Protein AF-A0A382ITG7-F1 (afdb_monomer_lite)

Sequence (37 aa):
MPTFVYMTRCDGCGHCVDICPSDIMHIDETIRRAVNI

Secondary structure (DSSP, 8-state):
--S---TTS-----HHHHT-TT--EEEETTTTEEEE-

Foldseek 3Di:
DPLDDDLVPFPLPCPCCVPDPVNQWDQDPVSSGIDGD

Structure (mmCIF, N/CA/C/O backbone):
data_AF-A0A382ITG7-F1
#
_entry.id   AF-A0A382ITG7-F1
#
loop_
_atom_site.group_PDB
_atom_site.id
_atom_site.type_symbol
_atom_site.label_atom_id
_atom_site.label_alt_id
_atom_site.label_comp_id
_atom_site.label_asym_id
_atom_site.label_entity_id
_atom_site.label_seq_id
_atom_site.pdbx_PDB_ins_code
_atom_site.Cartn_x
_atom_site.Cartn_y
_atom_site.Cartn_z
_atom_site.occupancy
_atom_site.B_iso_or_equiv
_atom_site.auth_seq_id
_atom_site.auth_comp_id
_atom_site.auth_asym_id
_atom_site.auth_atom_id
_atom_site.pdbx_PDB_model_num
ATOM 1 N N . MET A 1 1 ? 11.445 -0.479 -4.768 1.00 58.19 1 MET A N 1
ATOM 2 C CA . MET A 1 1 ? 10.130 -0.833 -4.198 1.00 58.19 1 MET A CA 1
ATOM 3 C C . MET A 1 1 ? 10.219 -0.664 -2.691 1.00 58.19 1 MET A C 1
ATOM 5 O O . MET A 1 1 ? 11.196 -1.167 -2.145 1.00 58.19 1 MET A O 1
ATOM 9 N N . PRO A 1 2 ? 9.315 0.064 -2.015 1.00 60.84 2 PRO A N 1
ATOM 10 C CA . PRO A 1 2 ? 9.327 0.078 -0.558 1.00 60.84 2 PRO A CA 1
ATOM 11 C C . PRO A 1 2 ? 9.022 -1.336 -0.046 1.00 60.84 2 PRO A C 1
ATOM 13 O O . PRO A 1 2 ? 8.073 -1.967 -0.497 1.00 60.84 2 PRO A O 1
ATOM 16 N N . THR A 1 3 ? 9.834 -1.829 0.885 1.00 67.12 3 THR A N 1
ATOM 17 C CA . THR A 1 3 ? 9.669 -3.129 1.566 1.00 67.12 3 THR A CA 1
ATOM 18 C C . THR A 1 3 ? 8.528 -3.131 2.588 1.00 67.12 3 THR A C 1
ATOM 20 O O . THR A 1 3 ? 8.306 -4.124 3.276 1.00 67.12 3 THR A O 1
ATOM 23 N N . PHE A 1 4 ? 7.819 -2.007 2.714 1.00 75.31 4 PHE A N 1
ATOM 24 C CA . PHE A 1 4 ? 6.791 -1.773 3.712 1.00 75.31 4 PHE A CA 1
ATOM 25 C C . PHE A 1 4 ? 5.515 -1.257 3.049 1.00 75.31 4 PHE A C 1
ATOM 27 O O . PHE A 1 4 ? 5.538 -0.295 2.276 1.00 75.31 4 PHE A O 1
ATOM 34 N N . VAL A 1 5 ? 4.393 -1.888 3.386 1.00 80.62 5 VAL A N 1
ATOM 35 C CA . VAL A 1 5 ? 3.061 -1.522 2.908 1.00 80.62 5 VAL A CA 1
ATOM 36 C C . VAL A 1 5 ? 2.367 -0.699 3.987 1.00 80.62 5 VAL A C 1
ATOM 38 O O . VAL A 1 5 ? 2.156 -1.160 5.109 1.00 80.62 5 VAL A O 1
ATOM 41 N N . TYR A 1 6 ? 1.964 0.526 3.649 1.00 85.00 6 TYR A N 1
ATOM 42 C CA . TYR A 1 6 ? 1.139 1.332 4.544 1.00 85.00 6 TYR A CA 1
ATOM 43 C C . TYR A 1 6 ? -0.271 0.751 4.602 1.00 85.00 6 TYR A C 1
ATOM 45 O O . TYR A 1 6 ? -1.098 1.012 3.735 1.00 85.00 6 TYR A O 1
ATOM 53 N N . MET A 1 7 ? -0.552 -0.007 5.659 1.00 80.94 7 MET A N 1
ATOM 54 C CA . MET A 1 7 ? -1.842 -0.663 5.907 1.00 80.94 7 MET A CA 1
ATOM 55 C C . MET A 1 7 ? -3.047 0.293 5.852 1.00 80.94 7 MET A C 1
ATOM 57 O O . MET A 1 7 ? -4.140 -0.120 5.483 1.00 80.94 7 MET A O 1
ATOM 61 N N . THR A 1 8 ? -2.860 1.573 6.177 1.00 85.94 8 THR A N 1
ATOM 62 C CA . THR A 1 8 ? -3.910 2.606 6.105 1.00 85.94 8 THR A CA 1
ATOM 63 C C . THR A 1 8 ? -4.218 3.084 4.686 1.00 85.94 8 THR A C 1
ATOM 65 O O . THR A 1 8 ? -5.262 3.688 4.472 1.00 85.94 8 THR A O 1
ATOM 68 N N . ARG A 1 9 ? -3.320 2.832 3.728 1.00 84.44 9 ARG A N 1
ATOM 69 C CA . ARG A 1 9 ? -3.450 3.179 2.301 1.00 84.44 9 ARG A CA 1
ATOM 70 C C . ARG A 1 9 ? -3.463 1.944 1.397 1.00 84.44 9 ARG A C 1
ATOM 72 O O . ARG A 1 9 ? -3.328 2.065 0.186 1.00 84.44 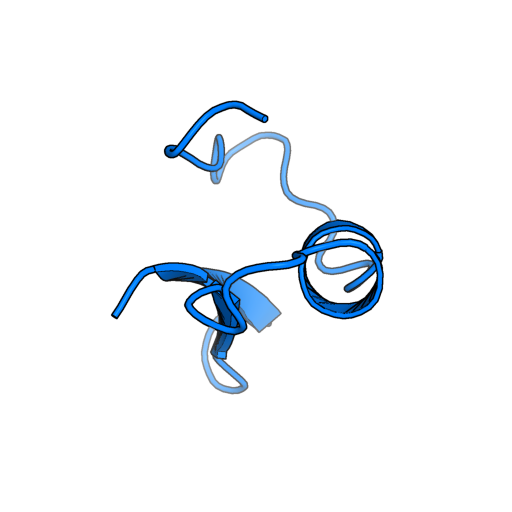9 ARG A O 1
ATOM 79 N N . CYS A 1 10 ? -3.501 0.752 1.985 1.00 87.94 10 CYS A N 1
ATOM 80 C CA . CYS A 1 10 ? -3.511 -0.488 1.234 1.00 87.94 10 CYS A CA 1
ATOM 81 C C . CYS A 1 10 ? -4.953 -0.816 0.864 1.00 87.94 10 CYS A C 1
ATOM 83 O O . CYS A 1 10 ? -5.741 -1.198 1.730 1.00 87.94 10 CYS A O 1
ATOM 85 N N . ASP A 1 11 ? -5.252 -0.707 -0.425 1.00 86.06 11 ASP A N 1
ATOM 86 C CA . ASP A 1 11 ? -6.578 -0.999 -0.974 1.00 86.06 11 ASP A CA 1
ATOM 87 C C . ASP A 1 11 ? -6.748 -2.485 -1.345 1.00 86.06 11 ASP A C 1
ATOM 89 O O . ASP A 1 11 ? -7.785 -2.886 -1.864 1.00 86.06 11 ASP A O 1
ATOM 93 N N . GLY A 1 12 ? -5.723 -3.316 -1.105 1.00 86.44 12 GLY A N 1
ATOM 94 C CA . GLY A 1 12 ? -5.762 -4.753 -1.400 1.00 86.44 12 GLY A CA 1
ATOM 95 C C . GLY A 1 12 ? -5.727 -5.096 -2.894 1.00 86.44 12 GLY A C 1
ATOM 96 O O . GLY A 1 12 ? -6.103 -6.196 -3.275 1.00 86.44 12 GLY A O 1
ATOM 97 N N . CYS A 1 13 ? -5.275 -4.174 -3.750 1.00 89.12 13 CYS A N 1
ATOM 98 C CA . CYS A 1 13 ? -5.303 -4.331 -5.208 1.00 89.12 13 CYS A CA 1
ATOM 99 C C . CYS A 1 13 ? -4.353 -5.401 -5.774 1.00 89.12 13 CYS A C 1
ATOM 101 O O . CYS A 1 13 ? -4.491 -5.767 -6.934 1.00 89.12 13 CYS A O 1
ATOM 103 N N . GLY A 1 14 ? -3.366 -5.867 -5.005 1.00 86.50 14 GLY A N 1
ATOM 104 C CA . GLY A 1 14 ? -2.446 -6.931 -5.430 1.00 86.50 14 GLY A CA 1
ATOM 105 C C . GLY A 1 14 ? -1.362 -6.519 -6.429 1.00 86.50 14 GLY A C 1
ATOM 106 O O . GLY A 1 14 ? -0.405 -7.261 -6.597 1.00 86.50 14 GLY A O 1
ATOM 107 N N . HIS A 1 15 ? -1.405 -5.308 -6.993 1.00 87.50 15 HIS A N 1
ATOM 108 C CA . HIS A 1 15 ? -0.406 -4.868 -7.976 1.00 87.50 15 HIS A CA 1
ATOM 109 C C . HIS A 1 15 ? 1.036 -4.992 -7.501 1.00 87.50 15 HIS A C 1
ATOM 111 O O . HIS A 1 15 ? 1.912 -5.320 -8.288 1.00 87.50 15 HIS A O 1
ATOM 117 N N . CYS A 1 16 ? 1.288 -4.715 -6.222 1.00 86.81 16 CYS A N 1
ATOM 118 C CA . CYS A 1 16 ? 2.619 -4.790 -5.641 1.00 86.81 16 CYS A CA 1
ATOM 119 C C . CYS A 1 16 ? 3.160 -6.227 -5.521 1.00 86.81 16 CYS A C 1
ATOM 121 O O . CYS A 1 16 ? 4.376 -6.383 -5.465 1.00 86.81 16 CYS A O 1
ATOM 123 N N . VAL A 1 17 ? 2.283 -7.237 -5.504 1.00 87.12 17 VAL A N 1
ATOM 124 C CA . VAL A 1 17 ? 2.639 -8.662 -5.572 1.00 87.12 17 VAL A CA 1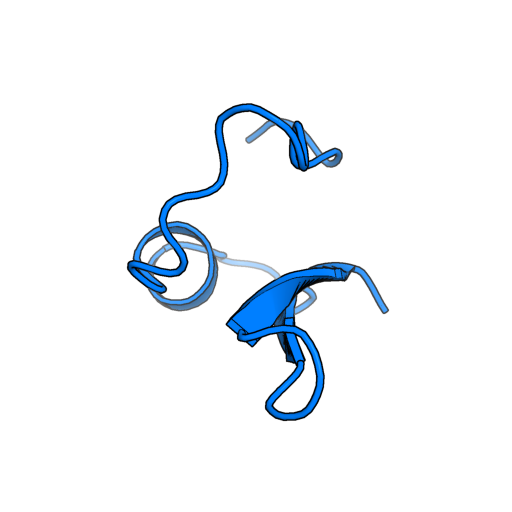
ATOM 125 C C . VAL A 1 17 ? 3.071 -9.001 -6.999 1.00 87.12 17 VAL A C 1
ATOM 127 O O . VAL A 1 17 ? 4.184 -9.478 -7.190 1.00 87.12 17 VAL A O 1
ATOM 130 N N . ASP A 1 18 ? 2.270 -8.625 -8.002 1.00 87.88 18 ASP A N 1
ATOM 131 C CA . ASP A 1 18 ? 2.528 -8.951 -9.416 1.00 87.88 18 ASP A CA 1
ATOM 132 C C . ASP A 1 18 ? 3.848 -8.379 -9.951 1.00 87.88 18 ASP A C 1
ATOM 134 O O . ASP A 1 18 ? 4.529 -9.000 -10.765 1.00 87.88 18 ASP A O 1
ATOM 138 N N . ILE A 1 19 ? 4.214 -7.169 -9.519 1.00 87.94 19 ILE A N 1
ATOM 139 C CA . ILE A 1 19 ? 5.434 -6.498 -9.993 1.00 87.94 19 ILE A CA 1
ATOM 140 C C . ILE A 1 19 ? 6.679 -6.865 -9.180 1.00 87.94 19 ILE A C 1
ATOM 142 O O . ILE A 1 19 ? 7.757 -6.343 -9.466 1.00 87.94 19 ILE A O 1
ATOM 146 N N . CYS A 1 20 ? 6.548 -7.666 -8.119 1.00 86.25 20 CYS A N 1
ATOM 147 C CA . CYS A 1 20 ? 7.649 -7.939 -7.206 1.00 86.25 20 CYS A CA 1
ATOM 148 C C . CYS A 1 20 ? 8.657 -8.897 -7.862 1.00 86.25 20 CYS A C 1
ATOM 150 O O . CYS A 1 20 ? 8.368 -10.081 -8.002 1.00 86.25 20 CYS A O 1
ATOM 152 N N . PRO A 1 21 ? 9.878 -8.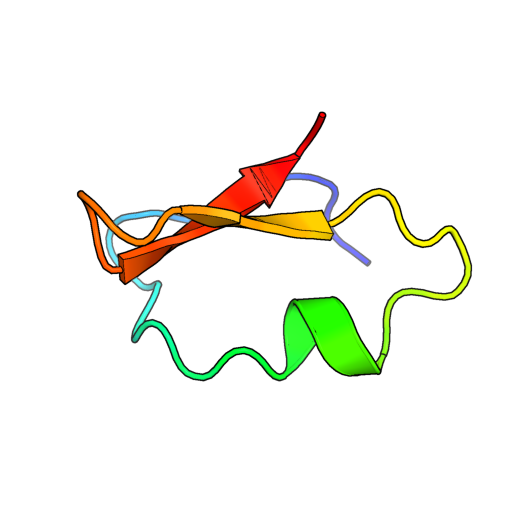446 -8.213 1.00 85.94 21 PRO A N 1
ATOM 153 C CA . PRO A 1 21 ? 10.853 -9.307 -8.886 1.00 85.94 21 PRO A CA 1
ATOM 154 C C . PRO A 1 21 ? 11.443 -10.378 -7.961 1.00 85.94 21 PRO A C 1
ATOM 156 O O . PRO A 1 21 ? 12.115 -11.294 -8.421 1.00 85.94 21 PRO A O 1
ATOM 159 N N . SER A 1 22 ? 11.253 -10.219 -6.652 1.00 85.75 22 SER A N 1
ATOM 160 C CA . SER A 1 22 ? 11.808 -11.092 -5.624 1.00 85.75 22 SER A CA 1
ATOM 161 C C . SER A 1 22 ? 10.769 -12.040 -5.025 1.00 85.75 22 SER A C 1
ATOM 163 O O . SER A 1 22 ? 11.134 -12.818 -4.156 1.00 85.75 22 SER A O 1
ATOM 165 N N . ASP A 1 23 ? 9.506 -11.959 -5.461 1.00 82.06 23 ASP A N 1
ATOM 166 C CA . ASP A 1 23 ? 8.413 -12.864 -5.064 1.00 82.06 23 ASP A CA 1
ATOM 167 C C . ASP A 1 23 ? 8.202 -12.998 -3.535 1.00 82.06 23 ASP A C 1
A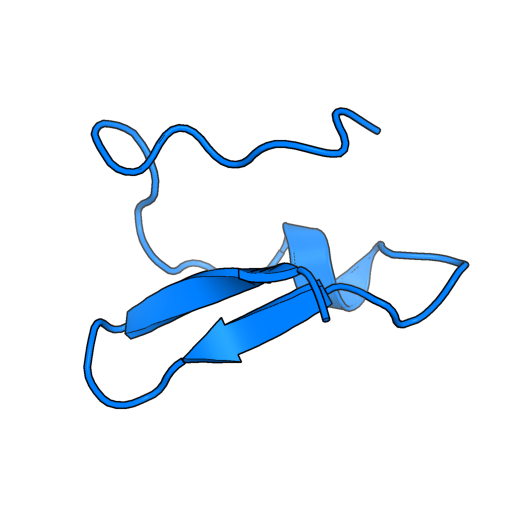TOM 169 O O . ASP A 1 23 ? 7.742 -14.011 -3.027 1.00 82.06 23 ASP A O 1
ATOM 173 N N . ILE A 1 24 ? 8.571 -11.953 -2.781 1.00 86.31 24 ILE A N 1
ATOM 174 C CA . ILE A 1 24 ? 8.508 -11.894 -1.301 1.00 86.31 24 ILE A CA 1
ATOM 175 C C . ILE A 1 24 ? 7.192 -11.273 -0.804 1.00 86.31 24 ILE A C 1
ATOM 177 O O . ILE A 1 24 ? 6.952 -11.135 0.392 1.00 86.31 24 ILE A O 1
ATOM 181 N N . MET A 1 25 ? 6.365 -10.773 -1.717 1.00 87.44 25 MET A N 1
ATOM 182 C CA . MET A 1 25 ? 5.133 -10.068 -1.376 1.00 87.44 25 MET A CA 1
ATOM 183 C C . MET A 1 25 ? 3.960 -11.010 -1.587 1.00 87.44 25 MET A C 1
ATOM 185 O O . MET A 1 25 ? 3.812 -11.569 -2.665 1.00 87.44 25 MET A O 1
ATOM 189 N N . HIS A 1 26 ? 3.091 -11.127 -0.589 1.00 86.38 26 HIS A N 1
ATOM 190 C CA . HIS A 1 26 ? 1.882 -11.941 -0.667 1.00 86.38 26 HIS A CA 1
ATOM 191 C C . HIS A 1 26 ? 0.669 -11.160 -0.189 1.00 86.38 26 HIS A C 1
ATOM 193 O O . HIS A 1 26 ? 0.791 -10.208 0.579 1.00 86.38 26 HIS A O 1
ATOM 199 N N . ILE A 1 27 ? -0.515 -11.562 -0.640 1.00 87.31 27 ILE A N 1
ATOM 200 C CA . ILE A 1 27 ? -1.772 -11.057 -0.100 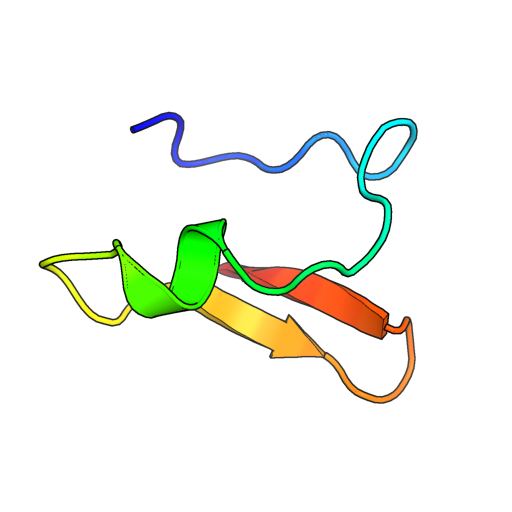1.00 87.31 27 ILE A CA 1
ATOM 201 C C . ILE A 1 27 ? -2.248 -11.998 0.998 1.00 87.31 27 ILE A C 1
ATOM 203 O O . ILE A 1 27 ? -2.393 -13.198 0.791 1.00 87.31 27 ILE A O 1
ATOM 207 N N . ASP A 1 28 ? -2.482 -11.436 2.176 1.00 86.25 28 ASP A N 1
ATOM 208 C CA . ASP A 1 28 ? -3.126 -12.145 3.269 1.00 86.25 28 ASP A CA 1
ATOM 209 C C . ASP A 1 28 ? -4.642 -12.104 3.041 1.00 86.25 28 ASP A C 1
ATOM 211 O O . ASP A 1 28 ? -5.244 -11.028 2.982 1.00 86.25 28 ASP A O 1
ATOM 215 N N . GLU A 1 29 ? -5.263 -13.270 2.875 1.00 81.88 29 GLU A N 1
ATOM 216 C CA . GLU A 1 29 ? -6.693 -13.400 2.571 1.00 81.88 29 GLU A CA 1
ATOM 217 C C . GLU A 1 29 ? -7.595 -12.993 3.746 1.00 81.88 29 GLU A C 1
ATOM 219 O O . GLU A 1 29 ? -8.739 -12.578 3.542 1.00 81.88 29 GLU A O 1
ATOM 224 N N . THR A 1 30 ? -7.071 -13.050 4.971 1.00 84.56 30 THR A N 1
ATOM 225 C CA . THR A 1 30 ? -7.795 -12.740 6.210 1.00 84.56 30 THR A CA 1
ATOM 226 C C . THR A 1 30 ? -8.016 -11.241 6.361 1.00 84.56 30 THR A C 1
ATOM 228 O O . THR A 1 30 ? -9.098 -10.792 6.737 1.00 84.56 30 THR A O 1
ATOM 231 N N . ILE A 1 31 ? -6.983 -10.457 6.051 1.00 82.62 31 ILE A N 1
ATOM 232 C CA . ILE A 1 31 ? -6.994 -8.989 6.146 1.00 82.62 31 ILE A CA 1
ATOM 233 C C . ILE A 1 31 ? -7.095 -8.300 4.778 1.00 82.62 31 ILE A C 1
ATOM 235 O O . ILE A 1 31 ? -7.255 -7.081 4.737 1.00 82.62 31 ILE A O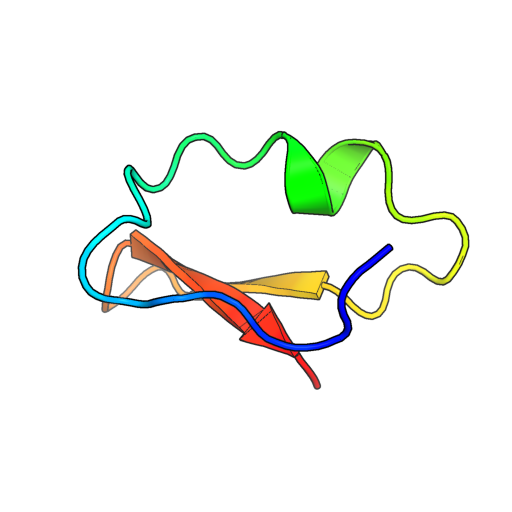 1
ATOM 239 N N . ARG A 1 32 ? -7.045 -9.059 3.672 1.00 82.38 32 ARG A N 1
ATOM 240 C CA . ARG A 1 32 ? -7.036 -8.587 2.271 1.00 82.38 32 ARG A CA 1
ATOM 241 C C . ARG A 1 32 ? -5.966 -7.529 2.004 1.00 82.38 32 ARG A C 1
ATOM 243 O O . ARG A 1 32 ? -6.221 -6.517 1.353 1.00 82.38 32 ARG A O 1
ATOM 250 N N . ARG A 1 33 ? -4.765 -7.731 2.546 1.00 84.38 33 ARG A N 1
ATOM 251 C CA . ARG A 1 33 ? -3.662 -6.763 2.455 1.00 84.38 33 ARG A CA 1
ATOM 252 C C . ARG A 1 33 ? -2.354 -7.430 2.080 1.00 84.38 33 ARG A C 1
ATOM 254 O O . ARG A 1 33 ? -2.133 -8.591 2.398 1.00 84.38 33 ARG A O 1
ATOM 261 N N . ALA A 1 34 ? -1.496 -6.662 1.414 1.00 86.44 34 ALA A N 1
ATOM 262 C CA . ALA A 1 34 ? -0.164 -7.114 1.049 1.00 86.44 34 ALA A CA 1
ATOM 263 C C . ALA A 1 34 ? 0.759 -7.146 2.279 1.00 86.44 34 ALA A C 1
ATOM 265 O O . ALA A 1 34 ? 0.845 -6.164 3.023 1.00 86.44 34 ALA A O 1
ATOM 266 N N . VAL A 1 35 ? 1.446 -8.269 2.463 1.00 83.06 35 VAL A N 1
ATOM 267 C CA . VAL A 1 35 ? 2.399 -8.560 3.535 1.00 83.06 35 VAL A CA 1
ATOM 268 C C . VAL A 1 35 ? 3.706 -9.087 2.939 1.00 83.06 35 VAL A C 1
ATOM 270 O O . VAL A 1 35 ? 3.728 -9.631 1.836 1.00 83.06 35 VAL A O 1
ATOM 273 N N . ASN A 1 36 ? 4.794 -8.882 3.673 1.00 80.75 36 ASN A N 1
ATOM 274 C CA . ASN A 1 36 ? 6.120 -9.411 3.365 1.00 80.75 36 ASN A CA 1
ATOM 275 C C . ASN A 1 36 ? 6.349 -10.677 4.213 1.00 80.75 36 ASN A C 1
ATOM 277 O O . ASN A 1 36 ? 5.946 -10.671 5.381 1.00 80.75 36 ASN A O 1
ATOM 281 N N . ILE A 1 37 ? 6.952 -11.719 3.633 1.00 71.31 37 ILE A N 1
ATOM 282 C CA . ILE A 1 37 ? 7.396 -12.947 4.320 1.00 71.31 37 ILE A CA 1
ATOM 283 C C . ILE A 1 37 ? 8.828 -12.820 4.853 1.00 71.31 37 ILE A C 1
ATOM 285 O O . ILE A 1 37 ? 9.735 -12.419 4.092 1.00 71.31 37 ILE A O 1
#

InterPro domains:
  IPR017896 4Fe-4S ferredoxin-type, iron-sulphur binding domain [PF00037] (5-24)
  IPR017896 4Fe-4S ferredoxin-type, iron-sulphur binding domain [PS51379] (1-30)
  IPR017900 4Fe-4S ferredoxin, iron-sulphur binding, conserved site [PS00198] (10-21)

Organism: NCBI:txid408172

Radius of gyration: 8.96 Å; chains: 1; bounding box: 20×17×16 Å

pLDDT: mean 82.78, std 7.16, range [58.19, 89.12]